Protein AF-A0A1W1W6W7-F1 (afdb_monomer)

Structure (mmCIF, N/CA/C/O backbone):
data_AF-A0A1W1W6W7-F1
#
_entry.id   AF-A0A1W1W6W7-F1
#
loop_
_atom_site.group_PDB
_atom_site.id
_atom_site.type_symbol
_atom_site.label_atom_id
_atom_site.label_alt_id
_atom_site.label_comp_id
_atom_site.label_asym_id
_atom_site.label_entity_id
_atom_site.label_seq_id
_atom_site.pdbx_PDB_ins_code
_atom_site.Cartn_x
_atom_site.Cartn_y
_atom_site.Cartn_z
_atom_site.occupancy
_atom_site.B_iso_or_equiv
_atom_site.auth_seq_id
_atom_site.auth_comp_id
_atom_site.auth_asym_id
_atom_site.auth_atom_id
_atom_site.pdbx_PDB_model_num
ATOM 1 N N . MET A 1 1 ? -16.780 6.556 15.898 1.00 78.00 1 MET A N 1
ATOM 2 C CA . MET A 1 1 ? -15.997 6.382 14.663 1.00 78.00 1 MET A CA 1
ATOM 3 C C . MET A 1 1 ? -14.943 5.332 14.944 1.00 78.00 1 MET A C 1
ATOM 5 O O . MET A 1 1 ? -14.185 5.510 15.894 1.00 78.00 1 MET A O 1
ATOM 9 N N . THR A 1 2 ? -14.996 4.212 14.232 1.00 93.44 2 THR A N 1
ATOM 10 C CA . THR A 1 2 ? -14.035 3.112 14.376 1.00 93.44 2 THR A CA 1
ATOM 11 C C . THR A 1 2 ? -12.705 3.476 13.714 1.00 93.44 2 THR A C 1
ATOM 13 O O . THR A 1 2 ? -12.639 4.414 12.922 1.00 93.44 2 THR A O 1
ATOM 16 N N . ASP A 1 3 ? -11.640 2.742 14.028 1.00 92.75 3 ASP A N 1
ATOM 17 C CA . ASP A 1 3 ? -10.345 2.894 13.351 1.00 92.75 3 ASP A CA 1
ATOM 18 C C . ASP A 1 3 ? -10.479 2.680 11.828 1.00 92.75 3 ASP A C 1
ATOM 20 O O . ASP A 1 3 ? -10.008 3.506 11.048 1.00 92.75 3 ASP A O 1
ATOM 24 N N . ARG A 1 4 ? -11.256 1.674 11.394 1.00 95.19 4 ARG A N 1
ATOM 25 C CA . ARG A 1 4 ? -11.589 1.467 9.974 1.00 95.19 4 ARG A CA 1
ATOM 26 C C . ARG A 1 4 ? -12.281 2.681 9.351 1.00 95.19 4 ARG A C 1
ATOM 28 O O . ARG A 1 4 ? -11.954 3.054 8.229 1.00 95.19 4 ARG A O 1
ATOM 35 N N . ASP A 1 5 ? -13.230 3.300 10.059 1.00 96.62 5 ASP A N 1
ATOM 36 C CA . ASP A 1 5 ? -13.936 4.487 9.553 1.00 96.62 5 ASP A CA 1
ATOM 37 C C . ASP A 1 5 ? -12.972 5.664 9.346 1.00 96.62 5 ASP A C 1
ATOM 39 O O . ASP A 1 5 ? -13.108 6.398 8.369 1.00 96.62 5 ASP A O 1
ATOM 43 N N . ARG A 1 6 ? -11.973 5.824 10.228 1.00 97.12 6 ARG A N 1
ATOM 44 C CA . ARG A 1 6 ? -10.917 6.841 10.084 1.00 97.12 6 ARG A CA 1
ATOM 45 C C . ARG A 1 6 ? -10.045 6.577 8.861 1.00 97.12 6 ARG A C 1
ATOM 47 O O . ARG A 1 6 ? -9.775 7.509 8.108 1.00 97.12 6 ARG A O 1
ATOM 54 N N . ALA A 1 7 ? -9.640 5.325 8.639 1.00 97.44 7 ALA A N 1
ATOM 55 C CA . ALA A 1 7 ? -8.903 4.943 7.436 1.00 97.44 7 ALA A CA 1
ATOM 56 C C . ALA A 1 7 ? -9.727 5.205 6.165 1.00 97.44 7 ALA A C 1
ATOM 58 O O . ALA A 1 7 ? -9.222 5.786 5.210 1.00 97.44 7 ALA A O 1
ATOM 59 N N . LEU A 1 8 ? -11.015 4.849 6.160 1.00 97.94 8 LEU A N 1
ATOM 60 C CA . LEU A 1 8 ? -11.906 5.106 5.027 1.00 97.94 8 LEU A CA 1
ATOM 61 C C . LEU A 1 8 ? -12.056 6.599 4.735 1.00 97.94 8 LEU A C 1
ATOM 63 O O . LEU A 1 8 ? -11.991 7.007 3.576 1.00 97.94 8 LEU A O 1
ATOM 67 N N . GLN A 1 9 ? -12.241 7.410 5.776 1.00 97.69 9 GLN A N 1
ATOM 68 C CA . GLN A 1 9 ? -12.309 8.858 5.635 1.00 97.69 9 GLN A CA 1
ATOM 69 C C . GLN A 1 9 ? -11.016 9.408 5.022 1.00 97.69 9 GLN A C 1
ATOM 71 O O . GLN A 1 9 ? -11.082 10.096 4.006 1.00 97.69 9 GLN A O 1
ATOM 76 N N . LEU A 1 10 ? -9.854 9.045 5.576 1.00 97.19 10 LEU A N 1
ATOM 77 C CA . LEU A 1 10 ? -8.559 9.494 5.065 1.00 97.19 10 LEU A CA 1
ATOM 78 C C . LEU A 1 10 ? -8.333 9.062 3.608 1.00 97.19 10 LEU A C 1
ATOM 80 O O . LEU A 1 10 ? -7.849 9.851 2.803 1.00 97.19 10 LEU A O 1
ATOM 84 N N . CYS A 1 11 ? -8.717 7.837 3.243 1.00 97.25 11 CYS A N 1
ATOM 85 C CA . CYS A 1 11 ? -8.591 7.337 1.874 1.00 97.25 11 CYS A CA 1
ATOM 86 C C . CYS A 1 11 ? -9.363 8.208 0.879 1.00 97.25 11 CYS A C 1
ATOM 88 O O . CYS A 1 11 ? -8.815 8.656 -0.127 1.00 97.25 11 CYS A O 1
ATOM 90 N N . ARG A 1 12 ? -10.621 8.518 1.204 1.00 97.44 12 ARG A N 1
ATOM 91 C CA . ARG A 1 12 ? -11.474 9.378 0.376 1.00 97.44 12 ARG A CA 1
ATOM 92 C C . ARG A 1 12 ? -10.959 10.811 0.316 1.00 97.44 12 ARG A C 1
ATOM 94 O O . ARG A 1 12 ? -11.015 11.422 -0.747 1.00 97.44 12 ARG A O 1
ATOM 101 N N . GLU A 1 13 ? -10.443 11.334 1.426 1.00 96.69 13 GLU A N 1
ATOM 102 C CA . GLU A 1 13 ? -9.826 12.660 1.478 1.00 96.69 13 GLU A CA 1
ATOM 103 C C . GLU A 1 13 ? -8.593 12.741 0.572 1.00 96.69 13 GLU A C 1
ATOM 105 O O . GLU A 1 13 ? -8.505 13.670 -0.223 1.00 96.69 13 GLU A O 1
ATOM 110 N N . ILE A 1 14 ? -7.689 11.756 0.618 1.00 95.38 14 ILE A N 1
ATOM 111 C CA . ILE A 1 14 ? -6.503 11.716 -0.254 1.00 95.38 14 ILE A CA 1
ATOM 112 C C . ILE A 1 14 ? -6.906 11.516 -1.721 1.00 95.38 14 ILE A C 1
ATOM 114 O O . ILE A 1 14 ? -6.341 12.159 -2.602 1.00 95.38 14 ILE A O 1
ATOM 118 N N . ALA A 1 15 ? -7.894 10.665 -2.003 1.00 93.50 15 ALA A N 1
ATOM 119 C CA . ALA A 1 15 ? -8.379 10.452 -3.365 1.00 93.50 15 ALA A CA 1
ATOM 120 C C . ALA A 1 15 ? -9.003 11.728 -3.968 1.00 93.50 15 ALA A C 1
ATOM 122 O O . ALA A 1 15 ? -8.814 12.013 -5.150 1.00 93.50 15 ALA A O 1
ATOM 123 N N . ALA A 1 16 ? -9.723 12.516 -3.161 1.00 94.62 16 ALA A N 1
ATOM 124 C CA . ALA A 1 16 ? -10.315 13.790 -3.581 1.00 94.62 16 ALA A CA 1
ATOM 125 C C . ALA A 1 16 ? -9.293 14.940 -3.627 1.00 94.62 16 ALA A C 1
ATOM 127 O O . ALA A 1 16 ? -9.367 15.818 -4.491 1.00 94.62 16 ALA A O 1
ATOM 128 N N . HIS A 1 17 ? -8.341 14.936 -2.697 1.00 93.06 17 HIS A N 1
ATOM 129 C CA . HIS A 1 17 ? -7.309 15.949 -2.528 1.00 93.06 17 HIS A CA 1
ATOM 130 C C . HIS A 1 17 ? -5.941 15.269 -2.385 1.00 93.06 17 HIS A C 1
ATOM 132 O O . HIS A 1 17 ? -5.457 15.091 -1.262 1.00 93.06 17 HIS A O 1
ATOM 138 N N . PRO A 1 18 ? -5.314 14.891 -3.521 1.00 89.06 18 PRO A N 1
ATOM 139 C CA . PRO A 1 18 ? -4.023 14.220 -3.527 1.00 89.06 18 PRO A CA 1
ATOM 140 C C . PRO A 1 18 ? -2.999 14.953 -2.673 1.00 89.06 18 PRO A C 1
ATOM 142 O O . PRO A 1 18 ? -2.893 16.183 -2.710 1.00 89.06 18 PRO A O 1
ATOM 145 N N . LEU A 1 19 ? -2.235 14.183 -1.904 1.00 87.88 19 LEU A N 1
ATOM 146 C CA . LEU A 1 19 ? -1.169 14.744 -1.094 1.00 87.88 19 LEU A CA 1
ATOM 147 C C . LEU A 1 19 ? -0.030 15.262 -1.982 1.00 87.88 19 LEU A C 1
ATOM 149 O O . LEU A 1 19 ? 0.000 15.045 -3.195 1.00 87.88 19 LEU A O 1
ATOM 153 N N . HIS A 1 20 ? 0.907 15.980 -1.360 1.00 84.81 20 HIS A N 1
ATOM 154 C CA . HIS A 1 20 ? 2.023 16.590 -2.072 1.00 84.81 20 HIS A CA 1
ATOM 155 C C . HIS A 1 20 ? 2.772 15.545 -2.930 1.00 84.81 20 HIS A C 1
ATOM 157 O O . HIS A 1 20 ? 3.048 14.457 -2.422 1.00 84.81 20 HIS A O 1
ATOM 163 N N . PRO A 1 21 ? 3.150 15.852 -4.191 1.00 75.81 21 PRO A N 1
ATOM 164 C CA . PRO A 1 21 ? 3.750 14.873 -5.108 1.00 75.81 21 PRO A CA 1
ATOM 165 C C . PRO A 1 21 ? 5.076 14.269 -4.646 1.00 75.81 21 PRO A C 1
ATOM 167 O O . PRO A 1 21 ? 5.513 13.278 -5.215 1.00 75.81 21 PRO A O 1
ATOM 170 N N . SER A 1 22 ? 5.733 14.892 -3.665 1.00 82.00 22 SER A N 1
ATOM 171 C CA . SER A 1 22 ? 6.970 14.374 -3.078 1.00 82.00 22 SER A CA 1
ATOM 172 C C . SER A 1 22 ? 6.743 13.258 -2.065 1.00 82.00 22 SER A C 1
ATOM 174 O O . SER A 1 22 ? 7.736 12.709 -1.614 1.00 82.00 22 SER A O 1
ATOM 176 N N . LEU A 1 23 ? 5.496 12.999 -1.650 1.00 83.06 23 LEU A N 1
ATOM 177 C CA . LEU A 1 23 ? 5.224 11.914 -0.718 1.00 83.06 23 LEU A CA 1
ATOM 178 C C . LEU A 1 23 ? 5.237 10.582 -1.450 1.00 83.06 23 LEU A C 1
ATOM 180 O O . LEU A 1 23 ? 4.505 10.410 -2.433 1.00 83.06 23 LEU A O 1
ATOM 184 N N . ASP A 1 24 ? 6.016 9.645 -0.932 1.00 86.88 24 ASP A N 1
ATOM 185 C CA . ASP A 1 24 ? 6.017 8.278 -1.427 1.00 86.88 24 ASP A CA 1
ATOM 186 C C . ASP A 1 24 ? 4.874 7.438 -0.822 1.00 86.88 24 ASP A C 1
ATOM 188 O O . ASP A 1 24 ? 4.115 7.868 0.058 1.00 86.88 24 ASP A O 1
ATOM 192 N N . CYS A 1 25 ? 4.715 6.213 -1.323 1.00 89.12 25 CYS A N 1
ATOM 193 C CA . CYS A 1 25 ? 3.684 5.294 -0.852 1.00 89.12 25 CYS A CA 1
ATOM 194 C C . CYS A 1 25 ? 3.863 4.898 0.627 1.00 89.12 25 CYS A C 1
ATOM 196 O O . CYS A 1 25 ? 2.870 4.654 1.312 1.00 89.12 25 CYS A O 1
ATOM 198 N N . THR A 1 26 ? 5.085 4.891 1.168 1.00 90.69 26 THR A N 1
ATOM 199 C CA . THR A 1 26 ? 5.340 4.584 2.585 1.00 90.69 26 THR A CA 1
ATOM 200 C C . THR A 1 26 ? 4.900 5.714 3.509 1.00 90.69 26 THR A C 1
ATOM 202 O O . THR A 1 26 ? 4.218 5.450 4.502 1.00 90.69 26 THR A O 1
ATOM 205 N N . GLU A 1 27 ? 5.167 6.966 3.136 1.00 92.06 27 GLU A N 1
ATOM 206 C CA . GLU A 1 27 ? 4.735 8.156 3.872 1.00 92.06 27 GLU A CA 1
ATOM 207 C C . GLU A 1 27 ? 3.206 8.284 3.894 1.00 92.06 27 GLU A C 1
ATOM 209 O O . GLU A 1 27 ? 2.613 8.763 4.866 1.00 92.06 27 GLU A O 1
ATOM 214 N N . ILE A 1 28 ? 2.534 7.825 2.837 1.00 93.00 28 ILE A N 1
ATOM 215 C CA . ILE A 1 28 ? 1.071 7.740 2.801 1.00 93.00 28 ILE A CA 1
ATOM 216 C C . ILE A 1 28 ? 0.575 6.693 3.794 1.00 93.00 28 ILE A C 1
ATOM 218 O O . ILE A 1 28 ? -0.333 6.979 4.580 1.00 93.00 28 ILE A O 1
ATOM 222 N N . VAL A 1 29 ? 1.183 5.503 3.810 1.00 94.81 29 VAL A N 1
ATOM 223 C CA . VAL A 1 29 ? 0.833 4.455 4.777 1.00 94.81 29 VAL A CA 1
ATOM 224 C C . VAL A 1 29 ? 1.061 4.919 6.219 1.00 94.81 29 VAL A C 1
ATOM 226 O O . VAL A 1 29 ? 0.244 4.606 7.084 1.00 94.81 29 VAL A O 1
ATOM 229 N N . ASP A 1 30 ? 2.084 5.727 6.493 1.00 94.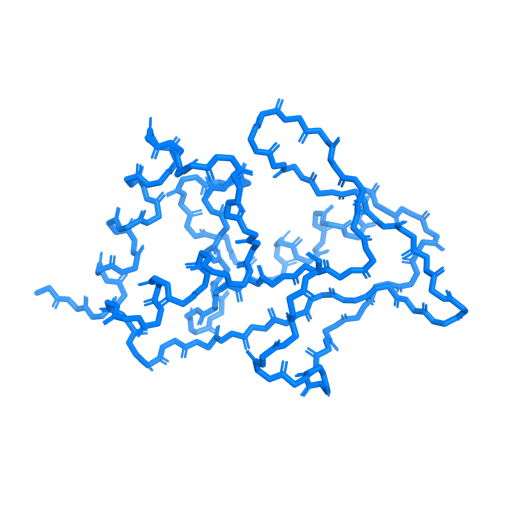19 30 ASP A N 1
ATOM 230 C CA . ASP A 1 30 ? 2.307 6.296 7.829 1.00 94.19 30 ASP A CA 1
ATOM 231 C C . ASP A 1 30 ? 1.186 7.220 8.299 1.00 94.19 30 ASP A C 1
ATOM 233 O O . ASP A 1 30 ? 0.798 7.208 9.476 1.00 94.19 30 ASP A O 1
ATOM 237 N N . ARG A 1 31 ? 0.576 7.970 7.380 1.00 95.25 31 ARG A N 1
ATOM 238 C CA . ARG A 1 31 ? -0.621 8.759 7.697 1.00 95.25 31 ARG A CA 1
ATOM 239 C C . ARG A 1 31 ? -1.805 7.862 8.044 1.00 95.25 31 ARG A C 1
ATOM 241 O O . ARG A 1 31 ? -2.514 8.155 9.008 1.00 95.25 31 ARG A O 1
ATOM 248 N N . PHE A 1 32 ? -1.992 6.755 7.324 1.00 96.81 32 PHE A N 1
ATOM 249 C CA . PHE A 1 32 ? -3.019 5.769 7.670 1.00 96.81 32 PHE A CA 1
ATOM 250 C C . PHE A 1 32 ? -2.774 5.140 9.043 1.00 96.81 32 PHE A C 1
ATOM 252 O O . PHE A 1 32 ? -3.694 5.084 9.858 1.00 96.81 32 PHE A O 1
ATOM 259 N N . LEU A 1 33 ? -1.539 4.730 9.340 1.00 95.94 33 LEU A N 1
ATOM 260 C CA . LEU A 1 33 ? -1.178 4.144 10.633 1.00 95.94 33 LEU A CA 1
ATOM 261 C C . LEU A 1 33 ? -1.354 5.132 11.796 1.00 95.94 33 LEU A C 1
ATOM 263 O O . LEU A 1 33 ? -1.677 4.714 12.905 1.00 95.94 33 LEU A O 1
ATOM 267 N N . THR A 1 34 ? -1.230 6.439 11.547 1.00 96.25 34 THR A N 1
ATOM 268 C CA . THR A 1 34 ? -1.497 7.481 12.555 1.00 96.25 34 THR A CA 1
ATOM 269 C C . THR A 1 34 ? -2.972 7.529 12.966 1.00 96.25 34 THR A C 1
ATOM 271 O O . THR A 1 34 ? -3.282 7.698 14.145 1.00 96.25 34 THR A O 1
ATOM 274 N N . VAL A 1 35 ? -3.899 7.386 12.014 1.00 96.19 35 VAL A N 1
ATOM 275 C CA . VAL A 1 35 ? -5.348 7.485 12.284 1.00 96.19 35 VAL A CA 1
ATOM 276 C C . VAL A 1 35 ? -6.010 6.134 12.557 1.00 96.19 35 VAL A C 1
ATOM 278 O O . VAL A 1 35 ? -7.102 6.086 13.123 1.00 96.19 35 VAL A O 1
ATOM 281 N N . SER A 1 36 ? -5.362 5.046 12.150 1.00 96.62 36 SER A N 1
ATOM 282 C CA . SER A 1 36 ? -5.891 3.686 12.173 1.00 96.62 36 SER A CA 1
ATOM 283 C C . SER A 1 36 ? -4.788 2.685 12.568 1.00 96.62 36 SER A C 1
ATOM 285 O O . SER A 1 36 ? -4.374 1.857 11.750 1.00 96.62 36 SER A O 1
ATOM 287 N N . PRO A 1 37 ? -4.303 2.739 13.824 1.00 94.94 37 PRO A N 1
ATOM 288 C CA . PRO A 1 37 ? -3.070 2.073 14.272 1.00 94.94 37 PRO A CA 1
ATOM 289 C C . PRO A 1 37 ? -3.136 0.543 14.298 1.00 94.94 37 PRO A C 1
ATOM 291 O O . PRO A 1 37 ? -2.113 -0.125 14.398 1.00 94.94 37 PRO A O 1
ATOM 294 N N . THR A 1 38 ? -4.334 -0.026 14.236 1.00 94.50 38 THR A N 1
ATOM 295 C CA . THR A 1 38 ? -4.562 -1.477 14.194 1.00 94.50 38 THR A CA 1
ATOM 296 C C . THR A 1 38 ? -4.536 -2.046 12.769 1.00 94.50 38 THR A C 1
ATOM 298 O O . THR A 1 38 ? -4.618 -3.263 12.594 1.00 94.50 38 THR A O 1
ATOM 301 N N . GLY A 1 39 ? -4.383 -1.192 11.749 1.00 94.25 39 GLY A N 1
ATOM 302 C CA . GLY A 1 39 ? -4.055 -1.621 10.394 1.00 94.25 39 GLY A CA 1
ATOM 303 C C . GLY A 1 39 ? -2.587 -2.021 10.248 1.00 94.25 39 GLY A C 1
ATOM 304 O O . GLY A 1 39 ? -1.808 -2.007 11.199 1.00 94.25 39 GLY A O 1
ATOM 305 N N . GLN A 1 40 ? -2.206 -2.413 9.039 1.00 93.69 40 GLN A N 1
ATOM 306 C CA . GLN A 1 40 ? -0.892 -2.969 8.744 1.00 93.69 40 GLN A CA 1
ATOM 307 C C . GLN A 1 40 ? -0.309 -2.322 7.497 1.00 93.69 40 GLN A C 1
ATOM 309 O O . GLN A 1 40 ? -0.993 -2.167 6.489 1.00 93.69 40 GLN A O 1
ATOM 314 N N . ARG A 1 41 ? 0.984 -2.008 7.537 1.00 93.38 41 ARG A N 1
ATOM 315 C CA . ARG A 1 41 ? 1.752 -1.765 6.319 1.00 93.38 41 ARG A CA 1
ATOM 316 C C . ARG A 1 41 ? 2.077 -3.105 5.668 1.00 93.38 41 ARG A C 1
ATOM 318 O O . ARG A 1 41 ? 2.556 -4.015 6.345 1.00 93.38 41 ARG A O 1
ATOM 325 N N . ARG A 1 42 ? 1.868 -3.212 4.360 1.00 92.06 42 ARG A N 1
ATOM 326 C CA . ARG A 1 42 ? 2.398 -4.308 3.543 1.00 92.06 42 ARG A CA 1
ATOM 327 C C . ARG A 1 42 ? 3.106 -3.752 2.328 1.00 92.06 42 ARG A C 1
ATOM 329 O O . ARG A 1 42 ? 2.738 -2.689 1.837 1.00 92.06 42 ARG A O 1
ATOM 336 N N . PHE A 1 43 ? 4.090 -4.492 1.837 1.00 92.25 43 PHE A N 1
ATOM 337 C CA . PHE A 1 43 ? 4.779 -4.146 0.608 1.00 92.25 43 PHE A CA 1
ATOM 338 C C . PHE A 1 43 ? 4.481 -5.177 -0.467 1.00 92.25 43 PHE A C 1
ATOM 340 O O . PHE A 1 43 ? 4.425 -6.375 -0.204 1.00 92.25 43 PHE A O 1
ATOM 347 N N . ILE A 1 44 ? 4.316 -4.705 -1.689 1.00 92.06 44 ILE A N 1
ATOM 348 C CA . ILE A 1 44 ? 4.326 -5.517 -2.896 1.00 92.06 44 ILE A CA 1
ATOM 349 C C . ILE A 1 44 ? 5.693 -5.319 -3.515 1.00 92.06 44 I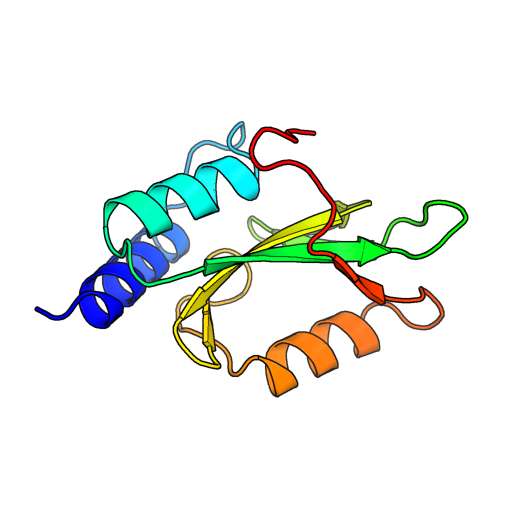LE A C 1
ATOM 351 O O . ILE A 1 44 ? 6.124 -4.183 -3.676 1.00 92.06 44 ILE A O 1
ATOM 355 N N . HIS A 1 45 ? 6.378 -6.401 -3.851 1.00 90.69 45 HIS A N 1
ATOM 356 C CA . HIS A 1 45 ? 7.712 -6.348 -4.429 1.00 90.69 45 HIS A CA 1
ATOM 357 C C . HIS A 1 45 ? 7.759 -7.208 -5.686 1.00 90.69 45 HIS A C 1
ATOM 359 O O . HIS A 1 45 ? 7.184 -8.304 -5.735 1.00 90.69 45 HIS A O 1
ATOM 365 N N . ALA A 1 46 ? 8.451 -6.712 -6.704 1.00 90.25 46 ALA A N 1
ATOM 366 C CA . ALA A 1 46 ? 8.817 -7.530 -7.842 1.00 90.25 46 ALA A CA 1
ATOM 367 C C . ALA A 1 46 ? 9.917 -8.529 -7.453 1.00 90.25 46 ALA A C 1
ATOM 369 O O . ALA A 1 46 ? 10.753 -8.275 -6.589 1.00 90.25 46 ALA A O 1
ATOM 370 N N . GLY A 1 47 ? 9.902 -9.704 -8.073 1.00 82.56 47 GLY A N 1
ATOM 371 C CA . GLY A 1 47 ? 10.827 -10.789 -7.770 1.00 82.56 47 GLY A CA 1
ATOM 372 C C . GLY A 1 47 ? 12.280 -10.479 -8.136 1.00 82.56 47 GLY A C 1
ATOM 373 O O . GLY A 1 47 ? 12.633 -9.376 -8.535 1.00 82.56 47 GLY A O 1
ATOM 374 N N . SER A 1 48 ? 13.138 -11.490 -7.985 1.00 76.62 48 SER A N 1
ATOM 375 C CA . SER A 1 48 ? 14.568 -11.395 -8.304 1.00 76.62 48 SER A CA 1
ATOM 376 C C . SER A 1 48 ? 14.862 -11.932 -9.716 1.00 76.62 48 SER A C 1
ATOM 378 O O . SER A 1 48 ? 14.330 -12.996 -10.051 1.00 76.62 48 SER A O 1
ATOM 380 N N . PRO A 1 49 ? 15.720 -11.275 -10.529 1.00 79.38 49 PRO A N 1
ATOM 381 C CA . PRO A 1 49 ? 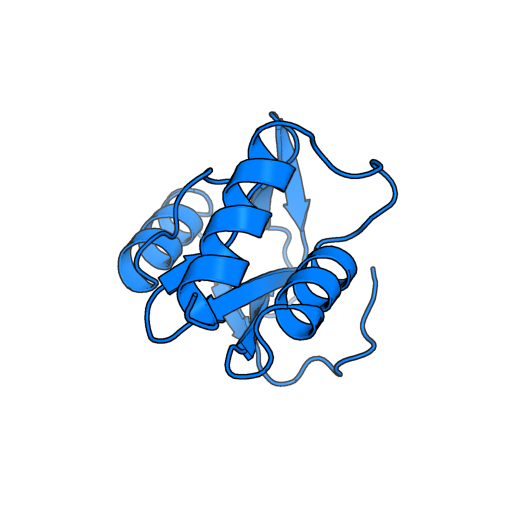16.357 -9.971 -10.279 1.00 79.38 49 PRO A CA 1
ATOM 382 C C . PRO A 1 49 ? 15.316 -8.838 -10.216 1.00 79.38 49 PRO A C 1
ATOM 384 O O . PRO A 1 49 ? 14.254 -9.022 -10.807 1.00 79.38 49 PRO A O 1
ATOM 387 N N . PRO A 1 50 ? 15.603 -7.696 -9.550 1.00 80.06 50 PRO A N 1
ATOM 388 C CA . PRO A 1 50 ? 14.636 -6.611 -9.385 1.00 80.06 50 PRO A CA 1
ATOM 389 C C . PRO A 1 50 ? 14.024 -6.191 -10.724 1.00 80.06 50 PRO A C 1
ATOM 391 O O . PRO A 1 50 ? 14.741 -5.809 -11.653 1.00 80.06 50 PRO A O 1
ATOM 394 N N . GLN A 1 51 ? 12.701 -6.284 -10.821 1.00 86.44 51 GLN A N 1
ATOM 395 C CA . GLN A 1 51 ? 11.927 -5.861 -11.987 1.00 86.44 51 GLN A CA 1
ATOM 396 C C . GLN A 1 51 ? 11.005 -4.705 -11.606 1.00 86.44 51 GLN A C 1
ATOM 398 O O . GLN A 1 51 ? 10.634 -4.547 -10.449 1.00 86.44 51 GLN A O 1
ATOM 403 N N . TRP A 1 52 ? 10.639 -3.881 -12.580 1.00 90.44 52 TRP A N 1
ATOM 404 C CA . TRP A 1 52 ? 9.660 -2.820 -12.368 1.00 90.44 52 TRP A CA 1
ATOM 405 C C . TRP A 1 52 ? 8.257 -3.352 -12.659 1.00 90.44 52 TRP A C 1
ATOM 407 O O . TRP A 1 52 ? 8.068 -4.038 -13.662 1.00 90.44 52 TRP A O 1
ATOM 417 N N . PHE A 1 53 ? 7.281 -3.004 -11.826 1.00 91.12 53 PHE A N 1
ATOM 418 C CA . PHE A 1 53 ? 5.854 -3.202 -12.068 1.00 91.12 53 PHE A CA 1
ATOM 419 C C . PHE A 1 53 ? 5.127 -1.861 -12.064 1.00 91.12 53 PHE A C 1
ATOM 421 O O . PHE A 1 53 ? 5.556 -0.913 -11.414 1.00 91.12 53 PHE A O 1
ATOM 428 N N . VAL A 1 54 ? 4.052 -1.749 -12.838 1.00 91.31 54 VAL A N 1
ATOM 429 C CA . VAL A 1 54 ? 3.297 -0.503 -12.982 1.00 91.31 54 VAL A CA 1
ATOM 430 C C . VAL A 1 54 ? 2.129 -0.454 -12.008 1.00 91.31 54 VAL A C 1
ATOM 432 O O . VAL A 1 54 ? 1.360 -1.415 -11.884 1.00 91.31 54 VAL A O 1
ATOM 435 N N . ILE A 1 55 ? 1.981 0.693 -11.348 1.00 89.06 55 ILE A N 1
ATOM 436 C CA . ILE A 1 55 ? 0.882 1.007 -10.428 1.00 89.06 55 ILE A CA 1
ATOM 437 C C . ILE A 1 55 ? 0.251 2.322 -10.855 1.00 89.06 55 ILE A C 1
ATOM 439 O O . ILE A 1 55 ? 0.922 3.203 -11.396 1.00 89.06 55 ILE A O 1
ATOM 443 N N . TRP A 1 56 ? -1.064 2.416 -10.685 1.00 89.06 56 TRP A N 1
ATOM 444 C CA . TRP A 1 56 ? -1.792 3.634 -10.982 1.00 89.06 56 TRP A CA 1
ATOM 445 C C . TRP A 1 56 ? -1.643 4.578 -9.797 1.00 89.06 56 TRP A C 1
ATOM 447 O O . TRP A 1 56 ? -2.234 4.352 -8.746 1.00 89.06 56 TRP A O 1
ATOM 457 N N . GLU A 1 57 ? -0.850 5.627 -9.979 1.00 84.69 57 GLU A N 1
ATOM 458 C CA . GLU A 1 57 ? -0.652 6.662 -8.980 1.00 84.69 57 GLU A CA 1
ATOM 459 C C . GLU A 1 57 ? -0.905 8.042 -9.572 1.00 84.69 57 GLU A C 1
ATOM 461 O O . GLU A 1 57 ? -0.470 8.353 -10.680 1.00 84.69 57 GLU A O 1
ATOM 466 N N . ARG A 1 58 ? -1.593 8.910 -8.821 1.00 84.69 58 ARG A N 1
ATOM 467 C CA . ARG A 1 58 ? -1.790 10.324 -9.193 1.00 84.69 58 ARG A CA 1
ATOM 468 C C . ARG A 1 58 ? -2.300 10.505 -10.639 1.00 84.69 58 ARG A C 1
ATOM 470 O O . ARG A 1 58 ? -1.864 11.402 -11.362 1.00 84.69 58 ARG A O 1
ATOM 477 N N . GLY A 1 59 ? -3.214 9.638 -11.080 1.00 85.62 59 GLY A N 1
ATOM 478 C CA . GLY A 1 59 ? -3.852 9.724 -12.400 1.00 85.62 59 GLY A CA 1
ATOM 479 C C . GLY A 1 59 ? -3.002 9.249 -13.585 1.00 85.62 59 GLY A C 1
ATOM 480 O O . GLY A 1 59 ? -3.364 9.524 -14.728 1.00 85.62 59 GLY A O 1
ATOM 481 N N . HIS A 1 60 ? -1.882 8.566 -13.345 1.00 90.00 60 HIS A N 1
ATOM 482 C CA . HIS A 1 60 ? -1.056 7.974 -14.395 1.00 90.00 60 HIS A CA 1
ATOM 483 C C . HIS A 1 60 ? -0.360 6.692 -13.920 1.00 90.00 60 HIS A C 1
ATOM 485 O O . HIS A 1 60 ? -0.363 6.342 -12.744 1.00 90.00 60 HIS A O 1
ATOM 491 N N . TRP A 1 61 ? 0.220 5.955 -14.865 1.00 90.88 61 TRP A N 1
ATOM 492 C CA . TRP A 1 61 ? 0.982 4.742 -14.585 1.00 90.88 61 TRP A CA 1
ATOM 493 C C . TRP A 1 61 ? 2.421 5.074 -14.217 1.00 90.88 61 TRP A C 1
ATOM 495 O O . TRP A 1 61 ? 3.113 5.732 -14.995 1.00 90.88 61 TRP A O 1
ATOM 505 N N . VAL A 1 62 ? 2.874 4.585 -13.065 1.00 89.62 62 VAL A N 1
ATOM 506 C CA . VAL A 1 62 ? 4.228 4.813 -12.553 1.00 89.62 62 VAL A CA 1
ATOM 507 C C . VAL A 1 62 ? 4.920 3.463 -12.328 1.00 89.62 62 VAL A C 1
ATOM 509 O O . VAL A 1 62 ? 4.294 2.550 -11.779 1.00 89.62 62 VAL A O 1
ATOM 512 N N . PRO A 1 63 ? 6.175 3.289 -12.783 1.00 90.81 63 PRO A N 1
ATOM 513 C CA . PRO A 1 63 ? 6.944 2.084 -12.510 1.00 90.81 63 PRO A CA 1
ATOM 514 C C . PRO A 1 63 ? 7.487 2.098 -11.075 1.00 90.81 63 PRO A C 1
ATOM 516 O O . PRO A 1 63 ? 8.109 3.068 -10.650 1.00 90.81 63 PRO A O 1
ATOM 519 N N . TYR A 1 64 ? 7.330 0.974 -10.382 1.00 89.44 64 TYR A N 1
ATOM 520 C CA . TYR A 1 64 ? 7.851 0.710 -9.042 1.00 89.44 64 TYR A CA 1
ATOM 521 C C . TYR A 1 64 ? 8.642 -0.601 -8.981 1.00 89.44 64 TYR A C 1
ATOM 523 O O . TYR A 1 64 ? 8.284 -1.565 -9.651 1.00 89.44 64 TYR A O 1
ATOM 531 N N . VAL A 1 65 ? 9.715 -0.662 -8.186 1.00 89.12 65 VAL A N 1
ATOM 532 C CA . VAL A 1 65 ? 10.339 -1.952 -7.815 1.00 89.12 65 VAL A CA 1
ATOM 533 C C . VAL A 1 65 ? 9.587 -2.568 -6.640 1.00 89.12 65 VAL A C 1
ATOM 535 O O . VAL A 1 65 ? 9.435 -3.788 -6.573 1.00 89.12 65 VAL A O 1
ATOM 538 N N . TYR A 1 66 ? 9.056 -1.722 -5.755 1.00 90.56 66 TYR A N 1
ATOM 539 C CA . TYR A 1 66 ? 8.180 -2.081 -4.648 1.00 90.56 66 TYR A CA 1
ATOM 540 C C . TYR A 1 66 ? 7.103 -1.007 -4.432 1.00 90.56 66 TYR A C 1
ATOM 542 O O . TYR A 1 66 ? 7.284 0.139 -4.831 1.00 90.56 66 TYR A O 1
ATOM 550 N N . HIS A 1 67 ? 6.007 -1.360 -3.761 1.00 92.56 67 HIS A N 1
ATOM 551 C CA . HIS A 1 67 ? 4.936 -0.429 -3.393 1.00 92.56 67 HIS A CA 1
ATOM 552 C C . HIS A 1 67 ? 4.364 -0.755 -2.030 1.00 92.56 67 HIS A C 1
ATOM 554 O O . HIS A 1 67 ? 4.061 -1.916 -1.749 1.00 92.56 67 HIS A O 1
ATOM 560 N N . ALA A 1 68 ? 4.208 0.260 -1.190 1.00 93.19 68 ALA A N 1
ATOM 561 C CA . ALA A 1 68 ? 3.614 0.115 0.124 1.00 93.19 68 ALA A CA 1
ATOM 562 C C . ALA A 1 68 ? 2.117 0.410 0.076 1.00 93.19 68 ALA A C 1
ATOM 564 O O . ALA A 1 68 ? 1.675 1.398 -0.501 1.00 93.19 68 ALA A O 1
ATOM 565 N N . VAL A 1 69 ? 1.340 -0.435 0.743 1.00 94.81 69 VAL A N 1
ATOM 566 C CA . VAL A 1 69 ? -0.100 -0.254 0.904 1.00 94.81 69 VAL A CA 1
ATOM 567 C C . VAL A 1 69 ? -0.496 -0.404 2.365 1.00 94.81 69 VAL A C 1
ATOM 569 O O . VAL A 1 69 ? 0.119 -1.158 3.130 1.00 94.81 69 VAL A O 1
ATOM 572 N N . PHE A 1 70 ? -1.544 0.317 2.754 1.00 96.56 70 PHE A N 1
ATOM 573 C CA . PHE A 1 70 ? -2.179 0.140 4.048 1.00 96.56 70 PHE A CA 1
ATOM 574 C C . PHE A 1 70 ? -3.248 -0.944 3.930 1.00 96.56 70 PHE A C 1
ATOM 576 O O . PHE A 1 70 ? -4.082 -0.913 3.025 1.00 96.56 70 PHE A O 1
ATOM 583 N N . VAL A 1 71 ? -3.234 -1.898 4.854 1.00 96.38 71 VAL A N 1
ATOM 584 C CA . VAL A 1 71 ? -4.171 -3.019 4.897 1.00 96.38 71 VAL A CA 1
ATOM 585 C C . VAL A 1 71 ? -4.924 -3.006 6.215 1.00 96.38 71 VAL A C 1
ATOM 587 O O . VAL A 1 71 ? -4.330 -2.942 7.292 1.00 96.38 71 VAL A O 1
ATOM 590 N N . TRP A 1 72 ? -6.243 -3.120 6.135 1.00 96.56 72 TRP A N 1
ATOM 591 C CA . TRP A 1 72 ? -7.115 -3.290 7.286 1.00 96.56 72 TRP A CA 1
ATOM 592 C C . TRP A 1 72 ? -7.947 -4.559 7.113 1.00 96.56 72 TRP A C 1
ATOM 594 O O . TRP A 1 72 ? -8.796 -4.642 6.228 1.00 96.56 72 TRP A O 1
ATOM 604 N N . GLY A 1 73 ? -7.722 -5.569 7.954 1.00 94.62 73 GLY A N 1
ATOM 605 C CA . GLY A 1 73 ? -8.355 -6.876 7.766 1.00 94.62 73 GLY A CA 1
ATOM 606 C C . GLY A 1 73 ? -7.929 -7.512 6.438 1.00 94.62 73 GLY A C 1
ATOM 607 O O . GLY A 1 73 ? -6.771 -7.889 6.294 1.00 94.62 73 GLY A O 1
ATOM 608 N N . GLN A 1 74 ? -8.865 -7.631 5.493 1.00 95.44 74 GLN A N 1
ATOM 609 C CA . GLN A 1 74 ? -8.643 -8.157 4.134 1.00 95.44 74 GLN A CA 1
ATOM 610 C C . GLN A 1 74 ? -8.886 -7.087 3.059 1.00 95.44 74 GLN A C 1
ATOM 612 O O . GLN A 1 74 ? -9.248 -7.400 1.928 1.00 95.44 74 GLN A O 1
ATOM 617 N N . GLU A 1 75 ? -8.748 -5.816 3.423 1.00 97.31 75 GLU A N 1
ATOM 618 C CA . GLU A 1 75 ? -8.989 -4.680 2.542 1.00 97.31 75 GLU A CA 1
ATOM 619 C C . GLU A 1 75 ? -7.723 -3.840 2.390 1.00 97.31 75 GLU A C 1
ATOM 621 O O . GLU A 1 75 ? -7.075 -3.486 3.376 1.00 97.31 75 GLU A O 1
ATOM 626 N N . VAL A 1 76 ? -7.401 -3.494 1.149 1.00 97.44 76 VAL A N 1
ATOM 627 C CA . VAL A 1 76 ? -6.288 -2.634 0.757 1.00 97.44 76 VAL A CA 1
ATOM 628 C C . VAL A 1 76 ? -6.806 -1.214 0.554 1.00 97.44 76 VAL A C 1
ATOM 630 O O . VAL A 1 76 ? -7.754 -0.990 -0.200 1.00 97.44 76 VAL A O 1
ATOM 633 N N . PHE A 1 77 ? -6.163 -0.253 1.209 1.00 97.44 77 PHE A N 1
ATOM 634 C CA . PHE A 1 77 ? -6.411 1.174 1.044 1.00 97.44 77 PHE A CA 1
ATOM 635 C C . PHE A 1 77 ? -5.252 1.765 0.244 1.00 97.44 77 PHE A C 1
ATOM 637 O O . PHE A 1 77 ? -4.168 2.008 0.777 1.00 97.44 77 PHE A O 1
ATOM 644 N N . ASP A 1 78 ? -5.503 1.985 -1.042 1.00 94.94 78 ASP A N 1
ATOM 645 C CA . ASP A 1 78 ? -4.619 2.714 -1.945 1.00 94.94 78 ASP A CA 1
ATOM 646 C C . ASP A 1 78 ? -5.431 3.863 -2.568 1.00 94.94 78 ASP A C 1
ATOM 648 O O . ASP A 1 78 ? -6.183 3.633 -3.520 1.00 94.94 78 ASP A O 1
ATOM 652 N N . PRO A 1 79 ? -5.326 5.091 -2.024 1.00 94.56 79 PRO A N 1
ATOM 653 C CA . PRO A 1 79 ? -6.171 6.212 -2.425 1.00 94.56 79 PRO A CA 1
ATOM 654 C C . PRO A 1 79 ? -5.880 6.720 -3.839 1.00 94.56 79 PRO A C 1
ATOM 656 O O . PRO A 1 79 ? -6.696 7.450 -4.403 1.00 94.56 79 PRO A O 1
ATOM 659 N N . TYR A 1 80 ? -4.734 6.362 -4.426 1.00 91.56 80 TYR A N 1
ATOM 660 C CA . TYR A 1 80 ? -4.448 6.714 -5.811 1.00 91.56 80 TYR A CA 1
ATOM 661 C C . TYR A 1 80 ? -4.968 5.679 -6.795 1.00 91.56 80 TYR A C 1
ATOM 663 O O . TYR A 1 80 ? -5.237 6.040 -7.941 1.00 91.56 80 TYR A O 1
ATOM 671 N N . TRP A 1 81 ? -5.181 4.444 -6.343 1.00 91.06 81 TRP A N 1
ATOM 672 C CA . TRP A 1 81 ? -5.897 3.423 -7.093 1.00 91.06 81 TRP A CA 1
ATOM 673 C C . TRP A 1 81 ? -7.422 3.580 -7.008 1.00 91.06 81 TRP A C 1
ATOM 675 O O . TRP A 1 81 ? -8.111 3.509 -8.027 1.00 91.06 81 TRP A O 1
ATOM 685 N N . SER A 1 82 ? -7.959 3.758 -5.798 1.00 93.50 82 SER A N 1
ATOM 686 C CA . SER A 1 82 ? -9.396 3.770 -5.508 1.00 93.50 82 SER A CA 1
ATOM 687 C C . SER A 1 82 ? -9.712 4.621 -4.277 1.00 93.50 82 SER A C 1
ATOM 689 O O . SER A 1 82 ? -9.031 4.538 -3.261 1.00 93.50 82 SER A O 1
ATOM 691 N N . SER A 1 83 ? -10.804 5.389 -4.327 1.00 95.06 83 SER A N 1
ATOM 692 C CA . SER A 1 83 ? -11.307 6.147 -3.169 1.00 95.06 83 SER A CA 1
ATOM 693 C C . SER A 1 83 ? -11.893 5.265 -2.064 1.00 95.06 83 SER A C 1
ATOM 695 O O . SER A 1 83 ? -12.092 5.727 -0.943 1.00 95.06 83 SER A O 1
ATOM 697 N N . ASP A 1 84 ? -12.198 4.008 -2.378 1.00 96.50 84 ASP A N 1
ATOM 698 C CA . ASP A 1 84 ? -12.739 3.023 -1.449 1.00 96.50 84 ASP A CA 1
ATOM 699 C C . ASP A 1 84 ? -11.784 1.831 -1.311 1.00 96.50 84 ASP A C 1
ATOM 701 O O . ASP A 1 84 ? -11.081 1.498 -2.274 1.00 96.50 84 ASP A O 1
ATOM 705 N N . PRO A 1 85 ? -11.753 1.174 -0.136 1.00 96.62 85 PRO A N 1
ATOM 706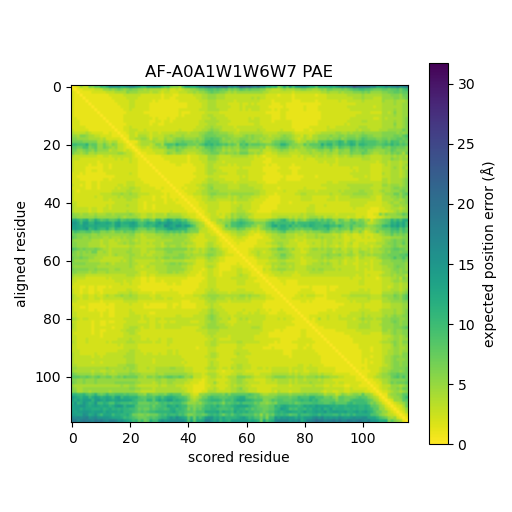 C CA . PRO A 1 85 ? -10.951 -0.018 0.065 1.00 96.62 85 PRO A CA 1
ATOM 707 C C . PRO A 1 85 ? -11.309 -1.109 -0.938 1.00 96.62 85 PRO A C 1
ATOM 709 O O . PRO A 1 85 ? -12.481 -1.361 -1.224 1.00 96.62 85 PRO A O 1
ATOM 712 N N . VAL A 1 86 ? -10.282 -1.785 -1.434 1.00 97.38 86 VAL A N 1
ATOM 713 C CA . VAL A 1 86 ? -10.418 -2.902 -2.365 1.00 97.38 86 VAL A CA 1
ATOM 714 C C . VAL A 1 86 ? -10.128 -4.196 -1.608 1.00 97.38 86 VAL A C 1
ATOM 716 O O . VAL A 1 86 ? -9.125 -4.248 -0.896 1.00 97.38 86 VAL A O 1
ATOM 719 N N . PRO A 1 87 ? -10.947 -5.252 -1.742 1.00 97.69 87 PRO A N 1
ATOM 720 C CA . PRO A 1 87 ? -10.602 -6.564 -1.205 1.00 97.69 87 PRO A CA 1
ATOM 721 C C . PRO A 1 87 ? -9.207 -7.006 -1.668 1.00 97.69 87 PRO A C 1
ATOM 723 O O . PRO A 1 87 ? -8.843 -6.814 -2.829 1.00 97.69 87 PRO A O 1
ATOM 726 N N . GLU A 1 88 ? -8.404 -7.554 -0.756 1.00 95.38 88 GLU A N 1
ATOM 727 C CA . GLU A 1 88 ? -6.986 -7.852 -0.995 1.00 95.38 88 GLU A CA 1
ATOM 728 C C . GLU A 1 88 ? -6.779 -8.798 -2.186 1.00 95.38 88 GLU A C 1
ATOM 730 O O . GLU A 1 88 ? -5.882 -8.580 -2.998 1.00 95.38 88 GLU A O 1
ATOM 735 N N . ASP A 1 89 ? -7.649 -9.797 -2.338 1.00 96.12 89 ASP A N 1
ATOM 736 C CA . ASP A 1 89 ? -7.666 -10.725 -3.470 1.00 96.12 89 ASP A CA 1
ATOM 737 C C . ASP A 1 89 ? -7.933 -10.007 -4.801 1.00 96.12 89 ASP A C 1
ATOM 739 O O . ASP A 1 89 ? -7.207 -10.194 -5.776 1.00 96.12 89 ASP A O 1
ATOM 743 N N . GLN A 1 90 ? -8.918 -9.109 -4.832 1.00 96.94 90 GLN A N 1
ATOM 744 C CA . GLN A 1 90 ? -9.247 -8.323 -6.018 1.00 96.94 90 GLN A CA 1
ATOM 745 C C . GLN A 1 90 ? -8.136 -7.339 -6.379 1.00 96.94 90 GLN A C 1
ATOM 747 O O . GLN A 1 90 ? -7.853 -7.148 -7.565 1.00 96.94 90 GLN A O 1
ATOM 752 N N . TYR A 1 91 ? -7.514 -6.712 -5.381 1.00 95.38 91 TYR A N 1
ATOM 753 C CA . T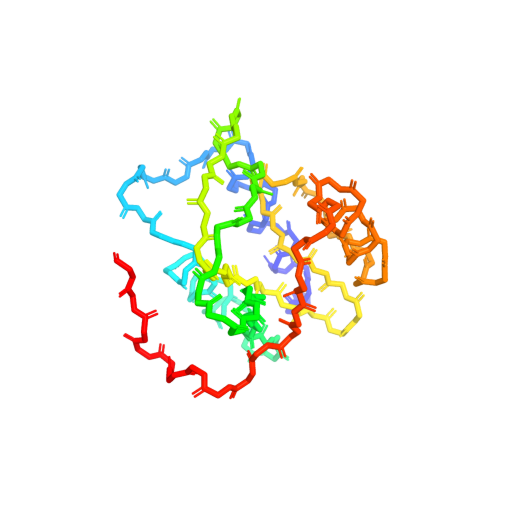YR A 1 91 ? -6.373 -5.824 -5.578 1.00 95.38 91 TYR A CA 1
ATOM 754 C C . TYR A 1 91 ? -5.189 -6.600 -6.170 1.00 95.38 91 TYR A C 1
ATOM 756 O O . TYR A 1 91 ? -4.623 -6.201 -7.193 1.00 95.38 91 TYR A O 1
ATOM 764 N N . TRP A 1 92 ? -4.881 -7.765 -5.590 1.00 94.50 92 TRP A N 1
ATOM 765 C CA . TRP A 1 92 ? -3.818 -8.655 -6.051 1.00 94.50 92 TRP A CA 1
ATOM 766 C C . TRP A 1 92 ? -4.049 -9.170 -7.481 1.00 94.50 92 TRP A C 1
ATOM 768 O O . TRP A 1 92 ? -3.148 -9.142 -8.327 1.00 94.50 92 TRP A O 1
ATOM 778 N N . ASP A 1 93 ? -5.276 -9.571 -7.803 1.00 95.00 93 ASP A N 1
ATOM 779 C CA . ASP A 1 93 ? -5.648 -10.004 -9.150 1.00 95.00 93 ASP A CA 1
ATOM 780 C C . ASP A 1 93 ? -5.517 -8.873 -10.174 1.00 95.00 93 ASP A C 1
ATOM 782 O O . ASP A 1 93 ? -5.146 -9.093 -11.331 1.00 95.00 93 ASP A O 1
ATOM 786 N N . GLN A 1 94 ? -5.865 -7.642 -9.796 1.00 93.50 94 GLN A N 1
ATOM 787 C CA . GLN A 1 94 ? -5.748 -6.486 -10.682 1.00 93.50 94 GLN A CA 1
ATOM 788 C C . GLN A 1 94 ? -4.285 -6.140 -10.956 1.00 93.50 94 GLN A C 1
ATOM 790 O O . GLN A 1 94 ? -3.919 -5.976 -12.123 1.00 93.50 94 GLN A O 1
ATOM 795 N N . ILE A 1 95 ? -3.446 -6.076 -9.921 1.00 92.56 95 ILE A N 1
ATOM 796 C CA . ILE A 1 95 ? -2.036 -5.713 -10.087 1.00 92.56 95 ILE A CA 1
ATOM 797 C C . ILE A 1 95 ? -1.265 -6.787 -10.861 1.00 92.56 95 ILE A C 1
ATOM 799 O O . ILE A 1 95 ? -0.491 -6.453 -11.757 1.00 92.56 95 ILE A O 1
ATOM 803 N N . THR A 1 96 ? -1.563 -8.068 -10.622 1.00 93.12 96 THR A N 1
ATOM 804 C CA . THR A 1 96 ? -0.945 -9.194 -11.340 1.00 93.12 96 THR A CA 1
ATOM 805 C C . THR A 1 96 ? -1.359 -9.218 -12.811 1.00 93.12 96 THR A C 1
ATOM 807 O O . THR A 1 96 ? -0.511 -9.356 -13.689 1.00 93.12 96 THR A O 1
ATOM 810 N N . ARG A 1 97 ? -2.650 -9.017 -13.124 1.00 93.62 97 ARG A N 1
ATOM 811 C CA . ARG A 1 97 ? -3.123 -8.960 -14.523 1.00 93.62 97 ARG A CA 1
ATOM 812 C C . ARG A 1 97 ? -2.521 -7.801 -15.309 1.00 93.62 97 ARG A C 1
ATOM 814 O O . ARG A 1 97 ? -2.317 -7.937 -16.512 1.00 93.62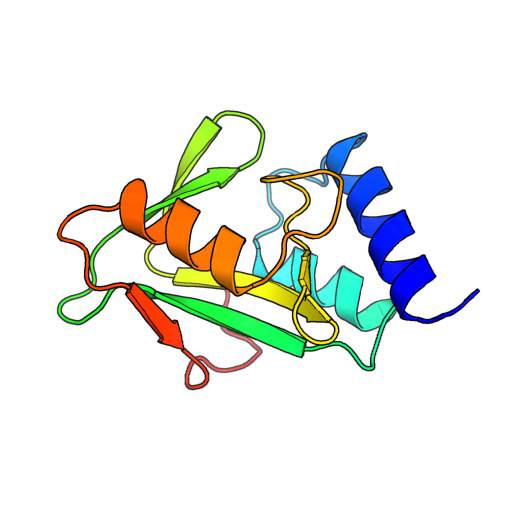 97 ARG A O 1
ATOM 821 N N . ARG A 1 98 ? -2.253 -6.669 -14.652 1.00 91.81 98 ARG A N 1
ATOM 822 C CA . ARG A 1 98 ? -1.618 -5.504 -15.289 1.00 91.81 98 ARG A CA 1
ATOM 823 C C . ARG A 1 98 ? -0.106 -5.654 -15.454 1.00 91.81 98 ARG A C 1
ATOM 825 O O . ARG A 1 98 ? 0.469 -4.943 -16.270 1.00 91.81 98 ARG A O 1
ATOM 832 N N . ASN A 1 99 ? 0.512 -6.599 -14.750 1.00 91.94 99 ASN A N 1
ATOM 833 C CA . ASN A 1 99 ? 1.949 -6.856 -14.779 1.00 91.94 99 ASN A CA 1
ATOM 834 C C . ASN A 1 99 ? 2.255 -8.304 -15.208 1.00 91.94 99 ASN A C 1
ATOM 836 O O . ASN A 1 99 ? 2.881 -9.059 -14.458 1.00 91.94 99 ASN A O 1
ATOM 840 N N . PRO A 1 100 ? 1.805 -8.734 -16.406 1.00 91.56 100 PRO A N 1
ATOM 841 C CA . PRO A 1 100 ? 1.992 -10.108 -16.847 1.00 91.56 100 PRO A CA 1
ATOM 842 C C . PRO A 1 100 ? 3.482 -10.426 -17.015 1.00 91.56 100 PRO A C 1
ATOM 844 O O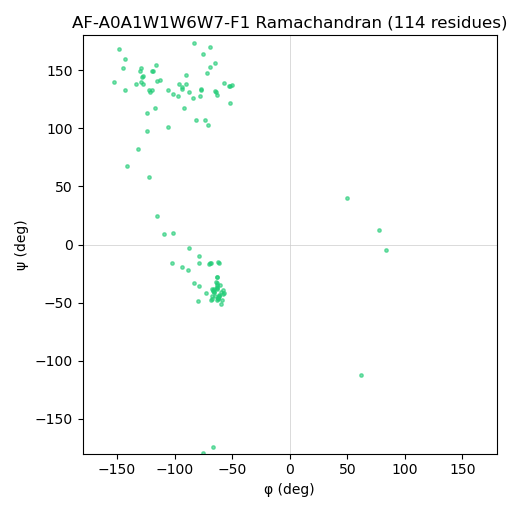 . PRO A 1 100 ? 4.221 -9.694 -17.667 1.00 91.56 100 PRO A O 1
ATOM 847 N N . GLY A 1 101 ? 3.918 -11.548 -16.442 1.00 88.81 101 GLY A N 1
ATOM 848 C CA . GLY A 1 101 ? 5.307 -12.009 -16.528 1.00 88.81 101 GLY A CA 1
ATOM 849 C C . GLY A 1 101 ? 6.260 -11.380 -15.510 1.00 88.81 101 GLY A C 1
ATOM 850 O O . GLY A 1 101 ? 7.400 -11.830 -15.422 1.00 88.81 101 GLY A O 1
ATOM 851 N N . ILE A 1 102 ? 5.799 -10.414 -14.708 1.00 91.06 102 ILE A N 1
ATOM 852 C CA . ILE A 1 102 ? 6.554 -9.903 -13.564 1.00 91.06 102 ILE A CA 1
ATOM 853 C C . ILE A 1 102 ? 6.139 -10.719 -12.333 1.00 91.06 102 ILE A C 1
ATOM 855 O O . ILE A 1 102 ? 4.967 -10.697 -11.950 1.00 91.06 102 ILE A O 1
ATOM 859 N N . PRO A 1 103 ? 7.056 -11.466 -11.697 1.00 90.94 103 PRO A N 1
ATOM 860 C CA . PRO A 1 103 ? 6.733 -12.213 -10.491 1.00 90.94 103 PRO A CA 1
ATOM 861 C C . PRO A 1 103 ? 6.524 -11.236 -9.330 1.00 90.94 103 PRO A C 1
ATOM 863 O O . PRO A 1 103 ? 7.491 -10.724 -8.779 1.00 90.94 103 PRO A O 1
ATOM 866 N N . LEU A 1 104 ? 5.274 -10.969 -8.955 1.00 92.44 104 LEU A N 1
ATOM 867 C CA . LEU A 1 104 ? 4.938 -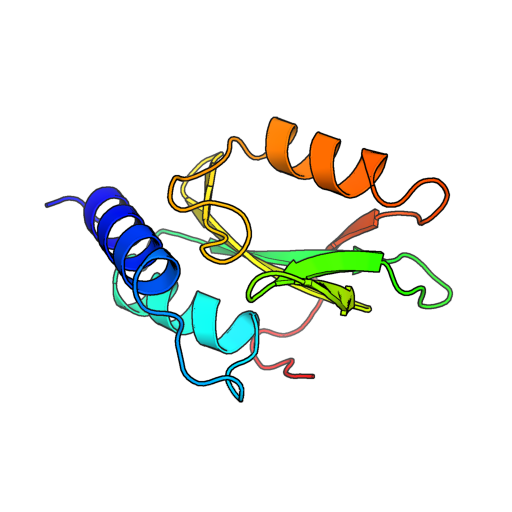10.151 -7.788 1.00 92.44 104 LEU A CA 1
ATOM 868 C C . LEU A 1 104 ? 4.804 -11.024 -6.541 1.00 92.44 104 LEU A C 1
ATOM 870 O O . LEU A 1 104 ? 4.320 -12.156 -6.609 1.00 92.44 104 LEU A O 1
ATOM 874 N N . ARG A 1 105 ? 5.194 -10.490 -5.383 1.00 91.19 105 ARG A N 1
ATOM 875 C CA . ARG A 1 105 ? 4.936 -11.114 -4.078 1.00 91.19 105 ARG A CA 1
ATOM 876 C C . ARG A 1 105 ? 4.674 -10.069 -3.002 1.00 91.19 105 ARG A C 1
ATOM 878 O O . ARG A 1 105 ? 5.210 -8.964 -3.068 1.00 91.19 105 ARG A O 1
ATOM 885 N N . TRP A 1 106 ? 3.896 -10.448 -1.993 1.00 89.88 106 TRP A N 1
ATOM 886 C CA . TRP A 1 106 ? 3.901 -9.725 -0.729 1.00 89.88 106 TRP A CA 1
ATOM 887 C C . TRP A 1 106 ? 5.289 -9.839 -0.100 1.00 89.88 106 TRP A C 1
ATOM 889 O O . TRP A 1 106 ? 5.843 -10.935 0.014 1.00 89.88 106 TRP A O 1
ATOM 899 N N . ASP A 1 107 ? 5.851 -8.702 0.282 1.00 83.62 107 ASP A N 1
ATOM 900 C CA . ASP A 1 107 ? 7.145 -8.589 0.926 1.00 83.62 107 ASP A CA 1
ATOM 901 C C . ASP A 1 107 ? 6.952 -8.010 2.327 1.00 83.62 107 ASP A C 1
ATOM 903 O O . ASP A 1 107 ? 6.445 -6.905 2.518 1.00 83.62 107 ASP A O 1
ATOM 907 N N . THR A 1 108 ? 7.317 -8.798 3.330 1.00 70.75 108 THR A N 1
ATOM 908 C CA . THR A 1 108 ? 7.315 -8.388 4.739 1.00 70.75 108 THR A CA 1
ATOM 909 C C . THR A 1 108 ? 8.736 -8.217 5.270 1.00 70.75 108 THR A C 1
ATOM 911 O O . THR A 1 108 ? 8.929 -8.132 6.479 1.00 70.75 108 THR A O 1
ATOM 914 N N . THR A 1 109 ? 9.739 -8.262 4.387 1.00 71.62 109 THR A N 1
ATOM 915 C CA . THR A 1 109 ? 11.165 -8.256 4.743 1.00 71.62 109 THR A CA 1
ATOM 916 C C . THR A 1 109 ? 11.825 -6.896 4.543 1.00 71.62 109 THR A C 1
ATOM 918 O O . THR A 1 109 ? 12.896 -6.666 5.103 1.00 71.62 109 THR A O 1
ATOM 921 N N . LEU A 1 110 ? 11.186 -5.986 3.799 1.00 73.31 110 LEU A N 1
ATOM 922 C CA . LEU A 1 110 ? 11.628 -4.596 3.702 1.00 73.31 110 LEU A CA 1
ATOM 923 C C . LEU A 1 110 ? 11.498 -3.906 5.070 1.00 73.31 110 LEU A C 1
ATOM 925 O O . LEU A 1 110 ? 10.458 -4.049 5.726 1.00 73.31 110 LEU A O 1
ATOM 929 N N . PRO A 1 111 ? 12.538 -3.184 5.527 1.00 70.56 111 PRO A N 1
ATOM 930 C CA . PRO A 1 111 ? 12.497 -2.554 6.830 1.00 70.56 111 PRO A CA 1
ATOM 931 C C . PRO A 1 111 ? 11.484 -1.390 6.837 1.00 70.56 111 PRO A C 1
ATOM 933 O O . PRO A 1 111 ? 11.210 -0.795 5.792 1.00 70.56 111 PRO A O 1
ATOM 936 N N . PRO A 1 112 ? 10.888 -1.055 7.998 1.00 64.50 112 PRO A N 1
ATOM 937 C CA . PRO A 1 112 ? 9.851 -0.023 8.093 1.00 64.50 112 PRO A CA 1
ATOM 938 C C . PRO A 1 112 ? 10.300 1.391 7.691 1.00 64.50 112 PRO A C 1
ATOM 940 O O . PRO A 1 112 ? 9.460 2.259 7.489 1.00 64.50 112 PRO A O 1
ATOM 943 N N . ASP A 1 113 ? 11.597 1.647 7.588 1.00 67.88 113 ASP A N 1
ATOM 944 C CA . ASP A 1 113 ? 12.197 2.919 7.181 1.00 67.88 113 ASP A CA 1
ATOM 945 C C . ASP A 1 113 ? 12.682 2.920 5.720 1.00 67.88 113 ASP A C 1
ATOM 947 O O . ASP A 1 113 ? 13.361 3.852 5.295 1.00 67.88 113 ASP A O 1
ATOM 951 N N . TYR A 1 114 ? 12.345 1.890 4.935 1.00 69.44 114 TYR A N 1
ATOM 952 C CA . TYR A 1 114 ? 1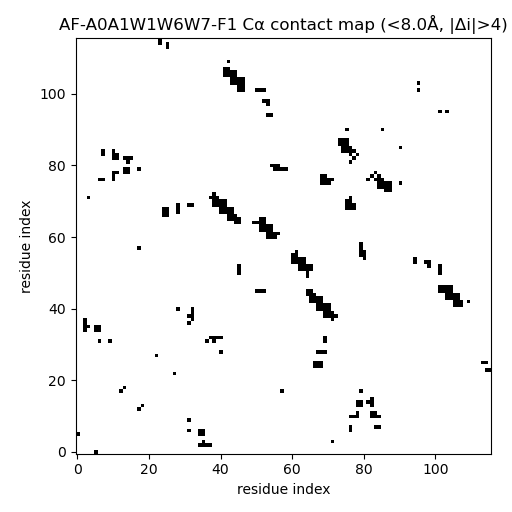2.704 1.833 3.521 1.00 69.44 114 TYR A CA 1
ATOM 953 C C . TYR A 1 114 ? 11.858 2.803 2.682 1.00 69.44 114 TYR A C 1
ATOM 955 O O . TYR A 1 114 ? 10.682 2.547 2.426 1.00 69.44 114 TYR A O 1
ATOM 963 N N . VAL A 1 115 ? 12.493 3.889 2.249 1.00 65.00 115 VAL A N 1
ATOM 964 C CA . VAL A 1 115 ? 11.962 4.974 1.403 1.00 65.00 115 VAL A CA 1
ATOM 965 C C . VAL A 1 115 ? 12.736 4.952 0.077 1.00 65.00 115 VAL A C 1
ATOM 967 O O . VAL A 1 115 ? 13.946 4.693 0.095 1.00 65.00 115 VAL A O 1
ATOM 970 N N . GLN A 1 116 ? 12.062 5.182 -1.057 1.00 59.78 116 GLN A N 1
ATOM 971 C CA . GLN A 1 116 ? 12.676 5.144 -2.399 1.00 59.78 116 GLN A CA 1
ATOM 972 C C . GLN A 1 116 ? 13.274 6.491 -2.813 1.00 59.78 116 GLN A C 1
ATOM 974 O O . GLN A 1 116 ? 12.599 7.525 -2.624 1.00 59.78 116 GLN A O 1
#

Foldseek 3Di:
DALVVQLLVLLLVCLVPPDDPPDAQLNSLVVSCVSRVQKDKKKKAWDPPQDWFWDQAPNDTDTDRMHIWIGDDQWTRDSSRDSGTDGNVRVVVVRCVRGDPTDMDIDPPDDSPDDD

Secondary structure (DSSP, 8-state):
--HHHHHHHHHHHHHHSPPPTT--HHHHHHHHHHH-TTSEEEEEEE-TTT--EEEEETTEEEEESEEEEEEETTEEE-TTT-SS-EEHHHHHHHHHHHSTTS-EEEE--S-TT---

Radius of gyration: 13.42 Å; Cα contacts (8 Å, |Δi|>4): 182; chains: 1; bounding box: 32×29×32 Å

Nearest PDB structures (foldseek):
  8dgd-assembly1_A  TM=2.991E-01  e=4.708E+00  Klebsiella pneumoniae subsp. pneumoniae HS11286

Organism: Sulfobacillus thermosulfidooxidans (strain DSM 9293 / VKM B-1269 / AT-1) (NCBI:txid929705)

Solvent-accessible surface area (backbone atoms only — not comparable to full-atom values): 6608 Å² total; per-residue (Å²): 133,54,48,67,52,42,37,49,50,52,28,35,48,36,44,77,52,69,67,67,86,85,62,52,50,54,62,51,31,51,55,40,42,72,58,15,68,88,42,40,84,46,29,40,28,40,40,87,75,86,36,74,43,67,43,57,45,87,90,41,80,41,79,30,54,57,48,46,37,30,32,47,96,63,27,34,49,45,32,54,72,34,52,57,68,36,49,42,66,59,48,51,53,50,51,47,68,74,29,73,94,57,55,70,42,84,39,86,78,72,59,97,82,71,76,134

Sequence (116 aa):
MTDRDRALQLCREIAAHPLHPSLDCTEIVDRFLTVSPTGQRRFIHAGSPPQWFVIWERGHWVPYVYHAVFVWGQEVFDPYWSSDPVPEDQYWDQITRRNPGIPLRWDTTLPPDYVQ

pLDDT: mean 90.21, std 8.01, range [59.78, 97.94]

Mean predicted aligned error: 3.89 Å